Protein AF-A0A8S3XE29-F1 (afdb_monomer_lite)

Sequence (95 aa):
MCIISGKRNTNSYIVTRGCAIVCVSEKLELLEVNGEVNQKNAHEFAINDGAEEEVATEFVAEASDCVTQHKGVDDECLRALPIAKCFRTKNKDLD

InterPro domains:
  IPR006170 Pheromone/general odorant binding protein [PF01395] (18-89)
  IPR006170 Pheromone/general odorant binding protein [SM00708] (5-91)

pLDDT: mean 84.35, std 14.91, range [37.75, 96.69]

Secondary structure (DSSP, 8-state):
--------SHHHHHHHHHHHHHHHHHHTT-B-TTSSB-HHHHHHHHHHTT--HHHHHHHHHHHHHHHHHTTT-S-HHHHHHHHHHHHHHHTTT--

Structure (mmCIF, N/CA/C/O backbone):
data_AF-A0A8S3XE29-F1
#
_entry.id   AF-A0A8S3XE29-F1
#
loop_
_atom_site.group_PDB
_atom_site.id
_atom_site.type_symbol
_atom_site.label_atom_id
_atom_site.label_alt_id
_atom_site.label_comp_id
_atom_site.label_asym_id
_atom_site.label_entity_id
_atom_site.label_seq_id
_atom_site.pdbx_PDB_ins_code
_atom_site.Cartn_x
_atom_site.Cartn_y
_atom_site.Cartn_z
_atom_site.occupancy
_atom_site.B_iso_or_equiv
_atom_site.auth_seq_id
_atom_site.auth_comp_id
_atom_site.auth_asym_id
_atom_site.auth_atom_id
_atom_site.pdbx_PDB_model_num
ATOM 1 N N . MET A 1 1 ? 11.783 17.242 -0.963 1.00 43.91 1 MET A N 1
ATOM 2 C CA . MET A 1 1 ? 10.935 17.864 -2.006 1.00 43.91 1 MET A CA 1
ATOM 3 C C . MET A 1 1 ? 10.992 16.964 -3.226 1.00 43.91 1 MET A C 1
ATOM 5 O O . MET A 1 1 ? 12.053 16.886 -3.829 1.00 43.91 1 MET A O 1
ATOM 9 N N . CYS A 1 2 ? 9.923 16.227 -3.537 1.00 59.94 2 CYS A N 1
ATOM 10 C CA . CYS A 1 2 ? 9.911 15.367 -4.723 1.00 59.94 2 CYS A CA 1
ATOM 11 C C . CYS A 1 2 ? 9.715 16.229 -5.971 1.00 59.94 2 CYS A C 1
ATOM 13 O O . CYS A 1 2 ? 8.735 16.969 -6.064 1.00 59.94 2 CYS A O 1
ATOM 15 N N . ILE A 1 3 ? 10.638 16.145 -6.925 1.00 63.00 3 ILE A N 1
ATOM 16 C CA . ILE A 1 3 ? 10.545 16.863 -8.197 1.00 63.00 3 ILE A CA 1
ATOM 17 C C . ILE A 1 3 ? 10.150 15.853 -9.272 1.00 63.00 3 ILE A C 1
ATOM 19 O O . ILE A 1 3 ? 10.980 15.076 -9.739 1.00 63.00 3 ILE A O 1
ATOM 23 N N . ILE A 1 4 ? 8.879 15.863 -9.679 1.00 64.19 4 ILE A N 1
ATOM 24 C CA . ILE A 1 4 ? 8.407 15.028 -10.786 1.00 64.19 4 ILE A CA 1
ATOM 25 C C . ILE A 1 4 ? 8.846 15.687 -12.102 1.00 64.19 4 ILE A C 1
ATOM 27 O O . ILE A 1 4 ? 8.208 16.613 -12.603 1.00 64.19 4 ILE A O 1
ATOM 31 N N . SER A 1 5 ? 9.973 15.238 -12.656 1.00 56.50 5 SER A N 1
ATOM 32 C CA . SER A 1 5 ? 10.507 15.754 -13.923 1.00 56.50 5 SER A CA 1
ATOM 33 C C . SER A 1 5 ? 9.762 15.132 -15.111 1.00 56.50 5 SER A C 1
ATOM 35 O O . SER A 1 5 ? 10.056 14.017 -15.533 1.00 56.50 5 SER A O 1
ATOM 37 N N . GLY A 1 6 ? 8.761 15.835 -15.649 1.00 54.28 6 GLY A N 1
ATOM 38 C CA . GLY A 1 6 ? 7.897 15.317 -16.717 1.00 54.28 6 GLY A CA 1
ATOM 39 C C . GLY A 1 6 ? 8.476 15.464 -18.134 1.00 54.28 6 GLY A C 1
ATOM 40 O O . GLY A 1 6 ? 8.678 16.580 -18.613 1.00 54.28 6 GLY A O 1
ATOM 41 N N . LYS A 1 7 ? 8.643 14.351 -18.865 1.00 46.41 7 LYS A N 1
ATOM 42 C CA . LYS A 1 7 ? 8.723 14.343 -20.342 1.00 46.41 7 LYS A CA 1
ATOM 43 C C . LYS A 1 7 ? 7.378 13.884 -20.924 1.00 46.41 7 LYS A C 1
ATOM 45 O O . LYS A 1 7 ? 6.806 12.903 -20.478 1.00 46.41 7 LYS A O 1
ATOM 50 N N . ARG A 1 8 ? 6.826 14.589 -21.918 1.00 48.69 8 ARG A N 1
ATOM 51 C CA . ARG A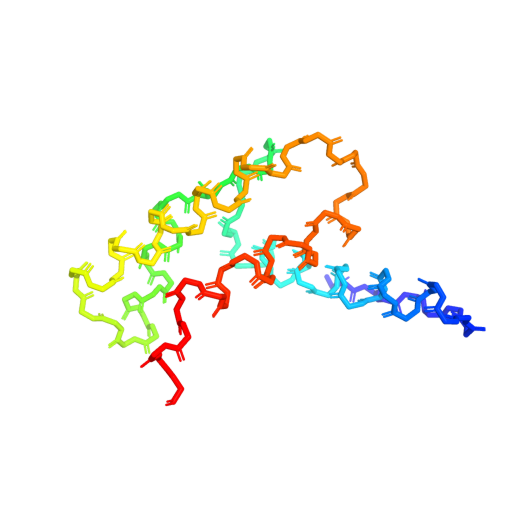 1 8 ? 5.492 14.281 -22.481 1.00 48.69 8 ARG A CA 1
ATOM 52 C C . ARG A 1 8 ? 5.538 13.073 -23.437 1.00 48.69 8 ARG A C 1
ATOM 54 O O . ARG A 1 8 ? 5.913 13.221 -24.594 1.00 48.69 8 ARG A O 1
ATOM 61 N N . ASN A 1 9 ? 5.137 11.899 -22.944 1.00 51.31 9 ASN A N 1
ATOM 62 C CA . ASN A 1 9 ? 4.795 10.671 -23.688 1.00 51.31 9 ASN A CA 1
ATOM 63 C C . ASN A 1 9 ? 3.717 9.918 -22.869 1.00 51.31 9 ASN A C 1
ATOM 65 O O . ASN A 1 9 ? 3.780 9.938 -21.643 1.00 51.31 9 ASN A O 1
ATOM 69 N N . THR A 1 10 ? 2.736 9.258 -23.497 1.00 55.78 10 THR A N 1
ATOM 70 C CA . THR A 1 10 ? 1.713 8.402 -22.848 1.00 55.78 10 THR A CA 1
ATOM 71 C C . THR A 1 10 ? 2.282 7.403 -21.837 1.00 55.78 10 THR A C 1
ATOM 73 O O . THR A 1 10 ? 1.714 7.269 -20.756 1.00 55.78 10 THR A O 1
ATOM 76 N N . ASN A 1 11 ? 3.434 6.781 -22.116 1.00 58.94 11 ASN A N 1
ATOM 77 C CA . ASN A 1 11 ? 4.097 5.891 -21.153 1.00 58.94 11 ASN A CA 1
ATOM 78 C C . ASN A 1 11 ? 4.684 6.675 -19.961 1.00 58.94 11 ASN A C 1
ATOM 80 O O . ASN A 1 11 ? 4.653 6.228 -18.818 1.00 58.94 11 ASN A O 1
ATOM 84 N N . SER A 1 12 ? 5.122 7.915 -20.206 1.00 60.62 12 SER A N 1
ATOM 85 C CA . SER A 1 12 ? 5.591 8.814 -19.151 1.00 60.62 12 SER A CA 1
ATOM 86 C C . SER A 1 12 ? 4.463 9.264 -18.222 1.00 60.62 12 SER A C 1
ATOM 88 O O . SER A 1 12 ? 4.717 9.420 -17.036 1.00 60.62 12 SER A O 1
ATOM 90 N N . TYR A 1 13 ? 3.225 9.456 -18.699 1.00 64.62 13 TYR A N 1
ATOM 91 C CA . TYR A 1 13 ? 2.100 9.869 -17.837 1.00 64.62 13 TYR A CA 1
ATOM 92 C C . TYR A 1 13 ? 1.693 8.799 -16.814 1.00 64.62 13 TYR A C 1
ATOM 94 O O . TYR A 1 13 ? 1.212 9.140 -15.733 1.00 64.62 13 TYR A O 1
ATOM 102 N N . ILE A 1 14 ? 1.863 7.521 -17.159 1.00 68.38 14 ILE A N 1
ATOM 103 C CA . ILE A 1 14 ? 1.625 6.378 -16.268 1.00 68.38 14 ILE A CA 1
ATOM 104 C C . ILE A 1 14 ? 2.692 6.387 -15.165 1.00 68.38 14 ILE A C 1
ATOM 106 O O . ILE A 1 14 ? 2.356 6.530 -13.991 1.00 68.38 14 ILE A O 1
ATOM 110 N N . VAL A 1 15 ? 3.972 6.402 -15.548 1.00 75.38 15 VAL A N 1
ATOM 111 C CA . VAL A 1 15 ? 5.110 6.491 -14.612 1.00 75.38 15 VAL A CA 1
ATOM 112 C C . VAL A 1 15 ? 5.007 7.722 -13.699 1.00 75.38 15 VAL A C 1
ATOM 114 O O . VAL A 1 15 ? 5.184 7.612 -12.493 1.00 75.38 15 VAL A O 1
ATOM 117 N N . THR A 1 16 ? 4.624 8.883 -14.243 1.00 79.69 16 THR A N 1
ATOM 118 C CA . THR A 1 16 ? 4.461 10.148 -13.491 1.00 79.69 16 THR A CA 1
ATOM 119 C C . THR A 1 16 ? 3.465 10.009 -12.334 1.00 79.69 16 THR A C 1
ATOM 121 O O . THR A 1 16 ? 3.718 10.514 -11.244 1.00 79.69 16 THR A O 1
ATOM 124 N N . ARG A 1 17 ? 2.330 9.326 -12.550 1.00 85.19 17 ARG A N 1
ATOM 125 C CA . ARG A 1 17 ? 1.321 9.111 -11.498 1.00 85.19 17 ARG A CA 1
ATOM 126 C C . ARG A 1 17 ? 1.790 8.105 -10.456 1.00 85.19 17 ARG A C 1
ATOM 128 O O . ARG A 1 17 ? 1.577 8.325 -9.272 1.00 85.19 17 ARG A O 1
ATOM 135 N N . GLY A 1 18 ? 2.454 7.043 -10.901 1.00 88.25 18 GLY A N 1
ATOM 136 C CA . GLY A 1 18 ? 3.068 6.062 -10.017 1.00 88.25 18 GLY A CA 1
ATOM 137 C C . GLY A 1 18 ? 4.100 6.682 -9.077 1.00 88.25 18 GLY A C 1
ATOM 138 O O . GLY A 1 18 ? 3.994 6.535 -7.865 1.00 88.25 18 GLY A O 1
ATOM 139 N N . CYS A 1 19 ? 5.026 7.479 -9.616 1.00 90.12 19 CYS A N 1
ATOM 140 C CA . CYS A 1 19 ? 6.027 8.177 -8.806 1.00 90.12 19 CYS A CA 1
ATOM 141 C C . CYS A 1 19 ? 5.414 9.214 -7.857 1.00 90.12 19 CYS A C 1
ATOM 143 O O . CYS A 1 19 ? 5.970 9.480 -6.795 1.00 90.12 19 CYS A O 1
ATOM 145 N N . ALA A 1 20 ? 4.275 9.818 -8.219 1.00 89.94 20 ALA A N 1
ATOM 146 C CA . ALA A 1 20 ? 3.562 10.709 -7.309 1.00 89.94 20 ALA A CA 1
ATOM 147 C C . ALA A 1 20 ? 3.042 9.953 -6.077 1.00 89.94 20 ALA A C 1
ATOM 149 O O . ALA A 1 20 ? 3.170 10.461 -4.967 1.00 89.94 20 ALA A O 1
ATOM 150 N N . ILE A 1 21 ? 2.508 8.741 -6.268 1.00 89.88 21 ILE A N 1
ATOM 151 C CA . ILE A 1 21 ? 2.057 7.873 -5.171 1.00 89.88 21 ILE A CA 1
ATOM 152 C C . ILE A 1 21 ? 3.244 7.513 -4.276 1.00 89.88 21 ILE A C 1
ATOM 154 O O . ILE A 1 21 ? 3.183 7.781 -3.082 1.00 89.88 21 ILE A O 1
ATOM 158 N N . VAL A 1 22 ? 4.339 7.004 -4.858 1.00 89.88 22 VAL A N 1
ATOM 159 C CA . VAL A 1 22 ? 5.562 6.652 -4.109 1.00 89.88 22 VAL A CA 1
ATOM 160 C C . VAL A 1 22 ? 6.059 7.840 -3.287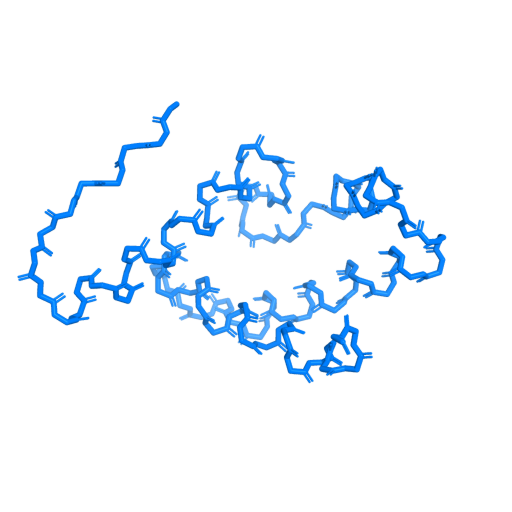 1.00 89.88 22 VAL A C 1
ATOM 162 O O . VAL A 1 22 ? 6.220 7.722 -2.081 1.00 89.88 22 VAL A O 1
ATOM 165 N N . CYS A 1 23 ? 6.188 9.017 -3.902 1.00 90.50 23 CYS A N 1
ATOM 166 C CA . CYS A 1 23 ? 6.627 10.224 -3.205 1.00 90.50 23 CYS A CA 1
ATOM 167 C C . CYS A 1 23 ? 5.748 10.582 -1.995 1.00 90.50 23 CYS A C 1
ATOM 169 O O . CYS A 1 23 ? 6.259 10.966 -0.942 1.00 90.50 23 CYS A O 1
ATOM 171 N N . VAL A 1 24 ? 4.421 10.528 -2.150 1.00 90.06 24 VAL A N 1
ATOM 172 C CA . VAL A 1 24 ? 3.501 10.852 -1.051 1.00 90.06 24 VAL A CA 1
ATOM 173 C C . VAL A 1 24 ? 3.625 9.807 0.057 1.00 90.06 24 VAL A C 1
ATOM 175 O O . VAL A 1 24 ? 3.715 10.186 1.223 1.00 90.06 24 VAL A O 1
ATOM 178 N N . SER A 1 25 ? 3.704 8.525 -0.304 1.00 90.75 25 SER A N 1
ATOM 179 C CA . SER A 1 25 ? 3.892 7.421 0.638 1.00 90.75 25 SER A CA 1
ATOM 180 C C . SER A 1 25 ? 5.210 7.516 1.406 1.00 90.75 25 SER A C 1
ATOM 182 O O . SER A 1 25 ? 5.205 7.313 2.613 1.00 90.75 25 SER A O 1
ATOM 184 N N . GLU A 1 26 ? 6.316 7.881 0.757 1.00 89.88 26 GLU A N 1
ATOM 185 C CA . GLU A 1 26 ? 7.608 8.099 1.422 1.00 89.88 26 GLU A CA 1
ATOM 186 C C . GLU A 1 26 ? 7.575 9.307 2.358 1.00 89.88 26 GLU A C 1
ATOM 188 O O . GLU A 1 26 ? 8.078 9.246 3.475 1.00 89.88 26 GLU A O 1
ATOM 193 N N . LYS A 1 27 ? 6.955 10.413 1.930 1.00 90.31 27 LYS A N 1
ATOM 194 C CA . LYS A 1 27 ? 6.847 11.626 2.753 1.00 90.31 27 LYS A CA 1
ATOM 195 C C . LYS A 1 27 ? 6.048 11.386 4.038 1.00 90.31 27 LYS A C 1
ATOM 197 O O . LYS A 1 27 ? 6.294 12.057 5.036 1.00 90.31 27 LYS A O 1
ATOM 202 N N . LEU A 1 28 ? 5.070 10.491 3.970 1.00 92.25 28 LEU A N 1
ATOM 203 C CA . LEU A 1 28 ? 4.237 10.065 5.092 1.00 92.25 28 LEU A CA 1
ATOM 204 C C . LEU A 1 28 ? 4.792 8.815 5.794 1.00 92.25 28 LEU A C 1
ATOM 206 O O . LEU A 1 28 ? 4.150 8.307 6.705 1.00 92.25 28 LEU A O 1
ATOM 210 N N . GLU A 1 29 ? 5.954 8.315 5.360 1.00 94.06 29 GLU A N 1
ATOM 211 C CA . GLU A 1 29 ? 6.614 7.125 5.905 1.00 94.06 29 GLU A CA 1
ATOM 212 C C . GLU A 1 29 ? 5.686 5.894 5.967 1.00 94.06 29 GLU A C 1
ATOM 214 O O . GLU A 1 29 ? 5.742 5.097 6.900 1.00 94.06 29 GLU A O 1
ATOM 219 N N . LEU A 1 30 ? 4.813 5.739 4.964 1.00 94.06 30 LEU A N 1
ATOM 220 C CA . LEU A 1 30 ? 3.848 4.634 4.862 1.00 94.06 30 LEU A CA 1
ATOM 221 C C . LEU A 1 30 ? 4.478 3.339 4.342 1.00 94.06 30 LEU A C 1
ATOM 223 O O . LEU A 1 30 ? 3.847 2.283 4.385 1.00 94.06 30 LEU A O 1
ATOM 227 N N . LEU A 1 31 ? 5.701 3.421 3.818 1.00 91.00 31 LEU A N 1
ATOM 228 C CA . LEU A 1 31 ? 6.462 2.288 3.311 1.00 91.00 31 LEU A CA 1
ATOM 229 C C . LEU A 1 31 ? 7.760 2.135 4.100 1.00 91.00 31 LEU A C 1
ATOM 231 O O . LEU A 1 31 ? 8.428 3.113 4.428 1.00 91.00 31 LEU A O 1
ATOM 235 N N . GLU A 1 32 ? 8.121 0.888 4.356 1.00 89.94 32 GLU A N 1
ATOM 236 C CA . GLU A 1 32 ? 9.437 0.494 4.834 1.00 89.94 32 GLU A CA 1
ATOM 237 C C . GLU A 1 32 ? 10.477 0.604 3.708 1.00 89.94 32 GLU A C 1
ATOM 239 O O . GLU A 1 32 ? 10.154 0.638 2.518 1.00 89.94 32 GLU A O 1
ATOM 244 N N . VAL A 1 33 ? 11.761 0.562 4.069 1.00 86.25 33 VAL A N 1
ATOM 245 C CA . VAL A 1 33 ? 12.886 0.628 3.109 1.00 86.25 33 VAL A CA 1
ATOM 246 C C . VAL A 1 33 ? 12.859 -0.520 2.085 1.00 86.25 33 VAL A C 1
ATOM 248 O O . VAL A 1 33 ? 13.400 -0.398 0.989 1.00 86.25 33 VAL A O 1
ATOM 251 N N . ASN A 1 34 ? 12.225 -1.646 2.420 1.00 84.19 34 ASN A N 1
ATOM 252 C CA . ASN A 1 34 ? 12.063 -2.796 1.526 1.00 84.19 34 ASN A CA 1
ATOM 253 C C . ASN A 1 34 ? 10.833 -2.682 0.595 1.00 84.19 34 ASN A C 1
ATOM 255 O O . ASN A 1 34 ? 10.574 -3.601 -0.184 1.00 84.19 34 ASN A O 1
ATOM 259 N N . GLY A 1 35 ? 10.076 -1.583 0.673 1.00 84.12 35 GLY A N 1
ATOM 260 C CA . GLY A 1 35 ? 8.858 -1.353 -0.100 1.00 84.12 35 GLY A CA 1
ATOM 261 C C . GLY A 1 35 ? 7.607 -2.054 0.440 1.00 84.12 35 GLY A C 1
ATOM 262 O O . GLY A 1 35 ? 6.590 -2.052 -0.254 1.00 84.12 35 GLY A O 1
ATOM 263 N N . GLU A 1 36 ? 7.663 -2.661 1.630 1.00 90.69 36 GLU A N 1
ATOM 264 C CA . GLU A 1 36 ? 6.490 -3.153 2.364 1.00 90.69 36 GLU A CA 1
ATOM 265 C C . GLU A 1 36 ? 5.769 -2.013 3.088 1.00 90.69 36 GLU A C 1
ATOM 267 O O . GLU A 1 36 ? 6.315 -0.928 3.253 1.00 90.69 36 GLU A O 1
ATOM 272 N N . VAL A 1 37 ? 4.528 -2.244 3.520 1.00 93.88 37 VAL A N 1
ATOM 273 C CA . VAL A 1 37 ? 3.771 -1.245 4.285 1.00 93.88 37 VAL A CA 1
ATOM 274 C C . VAL A 1 37 ? 4.352 -1.124 5.691 1.00 93.88 37 VAL A C 1
ATOM 276 O O . VAL A 1 37 ? 4.441 -2.121 6.410 1.00 93.88 37 VAL A O 1
ATOM 279 N N . ASN A 1 38 ? 4.667 0.100 6.112 1.00 96.25 38 ASN A N 1
ATOM 280 C CA . ASN A 1 38 ? 4.934 0.392 7.515 1.00 96.25 38 ASN A CA 1
ATOM 281 C C . ASN A 1 38 ? 3.599 0.347 8.266 1.00 96.25 38 ASN A C 1
ATOM 283 O O . ASN A 1 38 ? 2.811 1.293 8.221 1.00 96.25 38 ASN A O 1
ATOM 287 N N . GLN A 1 39 ? 3.319 -0.783 8.918 1.00 95.00 39 GLN A N 1
ATOM 288 C CA . GLN A 1 39 ? 2.009 -1.037 9.523 1.00 95.00 39 GLN A CA 1
ATOM 289 C C . GLN A 1 39 ? 1.636 0.009 10.569 1.00 95.00 39 GLN A C 1
ATOM 291 O O . GLN A 1 39 ? 0.486 0.432 10.629 1.00 95.00 39 GLN A O 1
ATOM 296 N N . LYS A 1 40 ? 2.612 0.448 11.369 1.00 96.06 40 LYS A N 1
ATOM 297 C CA . LYS A 1 40 ? 2.382 1.425 12.429 1.00 96.06 40 LYS A CA 1
ATOM 298 C C . LYS A 1 40 ? 1.993 2.780 11.841 1.00 96.06 40 LYS A C 1
ATOM 300 O O . LYS A 1 40 ? 0.949 3.317 12.195 1.00 96.06 40 LYS A O 1
ATOM 305 N N . ASN A 1 41 ? 2.803 3.306 10.926 1.00 96.38 41 ASN A N 1
ATOM 306 C CA . ASN A 1 41 ? 2.572 4.624 10.341 1.00 96.38 41 ASN A CA 1
ATOM 307 C C . ASN A 1 41 ? 1.315 4.636 9.468 1.00 96.38 41 ASN A C 1
ATOM 309 O O . ASN A 1 41 ? 0.570 5.608 9.488 1.00 96.38 41 ASN A O 1
ATOM 313 N N . ALA A 1 42 ? 1.039 3.550 8.741 1.00 95.00 42 ALA A N 1
ATOM 314 C CA . ALA A 1 42 ? -0.182 3.422 7.952 1.00 95.00 42 ALA A CA 1
ATOM 315 C C . ALA A 1 42 ? -1.443 3.349 8.827 1.00 95.00 42 ALA A C 1
ATOM 317 O O . ALA A 1 42 ? -2.452 3.964 8.486 1.00 95.00 42 ALA A O 1
ATOM 318 N N . HIS A 1 43 ? -1.373 2.665 9.972 1.00 96.56 43 HIS A N 1
ATOM 319 C CA . HIS A 1 43 ? -2.464 2.635 10.942 1.00 96.56 43 HIS A CA 1
ATOM 320 C C . HIS A 1 43 ? -2.693 4.016 11.566 1.00 96.56 43 HIS A C 1
ATOM 322 O O . HIS A 1 43 ? -3.805 4.535 11.541 1.00 96.56 43 HIS A O 1
ATOM 328 N N . GLU A 1 44 ? -1.633 4.655 12.072 1.00 96.69 44 GLU A N 1
ATOM 329 C CA . GLU A 1 44 ? -1.705 6.006 12.643 1.00 96.69 44 GLU A CA 1
ATOM 330 C C . GLU A 1 44 ? -2.202 7.032 11.617 1.00 96.69 44 GLU A C 1
ATOM 332 O O . GLU A 1 44 ? -2.980 7.920 11.960 1.00 96.69 44 GLU A O 1
ATOM 337 N N . PHE A 1 45 ? -1.798 6.899 10.353 1.00 94.69 45 PHE A N 1
ATOM 338 C CA . PHE A 1 45 ? -2.298 7.725 9.259 1.00 94.69 45 PHE A CA 1
ATOM 339 C C . PHE A 1 45 ? -3.815 7.581 9.088 1.00 94.69 45 PHE A C 1
ATOM 341 O O . PHE A 1 45 ? -4.505 8.596 9.062 1.00 94.69 45 PHE A O 1
ATOM 348 N N . ALA A 1 46 ? -4.337 6.351 9.037 1.00 93.81 46 ALA A N 1
ATOM 349 C CA . ALA A 1 46 ? -5.772 6.106 8.889 1.00 93.81 46 ALA A CA 1
ATOM 350 C C . ALA A 1 46 ? -6.581 6.637 10.087 1.00 93.81 46 ALA A C 1
ATOM 352 O O . ALA A 1 46 ? -7.591 7.313 9.894 1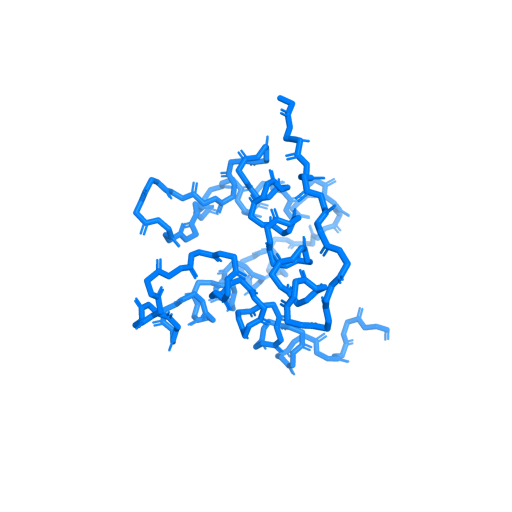.00 93.81 46 ALA A O 1
ATOM 353 N N . ILE A 1 47 ? -6.112 6.408 11.320 1.00 96.69 47 ILE A N 1
ATOM 354 C CA . ILE A 1 47 ? -6.748 6.948 12.534 1.00 96.69 47 ILE A CA 1
ATOM 355 C C . ILE A 1 47 ? -6.775 8.483 12.507 1.00 96.69 47 ILE A C 1
ATOM 357 O O . ILE A 1 47 ? -7.801 9.095 12.800 1.00 96.69 47 ILE A O 1
ATOM 361 N N . ASN A 1 48 ? -5.665 9.121 12.121 1.00 95.75 48 ASN A N 1
ATOM 362 C CA . ASN A 1 48 ? -5.573 10.581 12.043 1.00 95.75 48 ASN A CA 1
ATOM 363 C C . ASN A 1 48 ? -6.459 11.184 10.940 1.00 95.75 48 ASN A C 1
ATOM 365 O O . ASN A 1 48 ? -6.844 12.348 11.050 1.00 95.75 48 ASN A O 1
ATOM 369 N N . ASP A 1 49 ? -6.785 10.407 9.905 1.00 92.06 49 ASP A N 1
ATOM 370 C CA . ASP A 1 49 ? -7.719 10.788 8.837 1.00 92.06 49 ASP A CA 1
ATOM 371 C C . ASP A 1 49 ? -9.194 10.541 9.220 1.00 92.06 49 ASP A C 1
ATOM 373 O O . ASP A 1 49 ? -10.106 10.929 8.493 1.00 92.06 49 ASP A O 1
ATOM 377 N N . GLY A 1 50 ? -9.447 9.962 10.402 1.00 93.19 50 GLY A N 1
ATOM 378 C CA . GLY A 1 50 ? -10.785 9.778 10.968 1.00 93.19 50 GLY A CA 1
ATOM 379 C C . GLY A 1 50 ? -11.350 8.363 10.853 1.00 93.19 50 GLY A C 1
ATOM 380 O O . GLY A 1 50 ? -12.542 8.180 11.096 1.00 93.19 50 GLY A O 1
ATOM 381 N N . ALA A 1 51 ? -10.532 7.368 10.499 1.00 93.31 51 ALA A N 1
ATOM 382 C CA . ALA A 1 51 ? -10.950 5.971 10.535 1.00 93.31 51 ALA A CA 1
ATOM 383 C C . ALA A 1 51 ? -11.142 5.480 11.981 1.00 93.31 51 ALA A C 1
ATOM 385 O O . ALA A 1 51 ? -10.398 5.850 12.891 1.00 93.31 51 ALA A O 1
ATOM 386 N N . GLU A 1 52 ? -12.124 4.602 12.184 1.00 95.56 52 GLU A N 1
ATOM 387 C CA . GLU A 1 52 ? -12.240 3.819 13.416 1.00 95.56 52 GLU A CA 1
ATOM 388 C C . GLU A 1 52 ? -11.141 2.741 13.472 1.00 95.56 52 GLU A C 1
ATOM 390 O O . GLU A 1 52 ? -10.614 2.337 12.438 1.00 95.56 52 GLU A O 1
ATOM 395 N N . GLU A 1 53 ? -10.809 2.241 14.668 1.00 94.75 53 GLU A N 1
ATOM 396 C CA . GLU A 1 53 ? -9.725 1.259 14.885 1.00 94.75 53 GLU A CA 1
ATOM 397 C C . GLU A 1 53 ? -9.840 0.016 13.986 1.00 94.75 53 GLU A C 1
ATOM 399 O O . GLU A 1 53 ? -8.862 -0.438 13.388 1.00 94.75 53 GLU A O 1
ATOM 404 N N . GLU A 1 54 ? -11.055 -0.522 13.856 1.00 94.31 54 GLU A N 1
ATOM 405 C CA . GLU A 1 54 ? -11.324 -1.700 13.028 1.00 94.31 54 GLU A CA 1
ATOM 406 C C . GLU A 1 54 ? -11.087 -1.397 11.541 1.00 94.31 54 GLU A C 1
ATOM 408 O O . GLU A 1 54 ? -10.437 -2.180 10.845 1.00 94.31 54 GLU A O 1
ATOM 413 N N . VAL A 1 55 ? -11.514 -0.216 11.082 1.00 92.94 55 VAL A N 1
ATOM 414 C CA . VAL A 1 55 ? -11.323 0.250 9.701 1.00 92.94 55 VAL A CA 1
ATOM 415 C C . VAL A 1 55 ? -9.845 0.517 9.415 1.00 92.94 55 VAL A C 1
ATOM 417 O O . VAL A 1 55 ? -9.346 0.1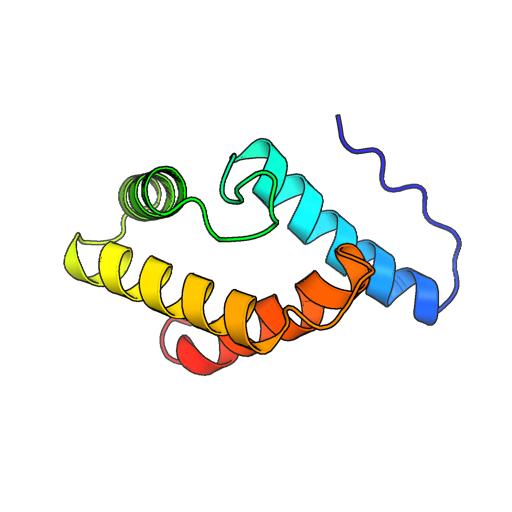26 8.364 1.00 92.94 55 VAL A O 1
ATOM 420 N N . ALA A 1 56 ? -9.113 1.137 10.343 1.00 94.75 56 ALA A N 1
ATOM 421 C CA . ALA A 1 56 ? -7.677 1.375 10.201 1.00 94.75 56 ALA A CA 1
ATOM 422 C C . ALA A 1 56 ? -6.889 0.057 10.126 1.00 94.75 56 ALA A C 1
ATOM 424 O O . ALA A 1 56 ? -5.970 -0.081 9.314 1.00 94.75 56 ALA A O 1
ATOM 425 N N . THR A 1 57 ? -7.277 -0.939 10.923 1.00 95.25 57 THR A N 1
ATOM 426 C CA . THR A 1 57 ? -6.680 -2.279 10.881 1.00 95.25 57 THR A CA 1
ATOM 427 C C . THR A 1 57 ? -6.924 -2.961 9.532 1.00 95.25 57 THR A C 1
ATOM 429 O O . THR A 1 57 ? -5.982 -3.477 8.922 1.00 95.25 57 THR A O 1
ATOM 432 N N . GLU A 1 58 ? -8.166 -2.940 9.041 1.00 93.69 58 GLU A N 1
ATOM 433 C CA . GLU A 1 58 ? -8.528 -3.520 7.743 1.00 93.69 58 GLU A CA 1
ATOM 434 C C . GLU A 1 58 ? -7.818 -2.802 6.586 1.00 93.69 58 GLU A C 1
ATOM 436 O O . GLU A 1 58 ? -7.198 -3.451 5.742 1.00 93.69 58 GLU A O 1
ATOM 441 N N . PHE A 1 59 ? -7.780 -1.468 6.614 1.00 92.69 59 PHE A N 1
ATOM 442 C CA . PHE A 1 59 ? -7.069 -0.632 5.646 1.00 92.69 59 PHE A CA 1
ATOM 443 C C . PHE A 1 59 ? -5.597 -1.051 5.497 1.00 92.69 59 PHE A C 1
ATOM 445 O O . PHE A 1 59 ? -5.104 -1.267 4.385 1.00 92.69 59 PHE A O 1
ATOM 452 N N . VAL A 1 60 ? -4.881 -1.216 6.615 1.00 94.94 60 VAL A N 1
ATOM 453 C CA . VAL A 1 60 ? -3.468 -1.632 6.603 1.00 94.94 60 VAL A CA 1
ATOM 454 C C . VAL A 1 60 ? -3.312 -3.061 6.083 1.00 94.94 60 VAL A C 1
ATOM 456 O O . VAL A 1 60 ? -2.388 -3.338 5.308 1.00 94.94 60 VAL A O 1
ATOM 459 N N . ALA A 1 61 ? -4.211 -3.967 6.472 1.00 95.56 61 ALA A N 1
ATOM 460 C CA . ALA A 1 61 ? -4.186 -5.354 6.017 1.00 95.56 61 ALA A CA 1
ATOM 461 C C . ALA A 1 61 ? -4.357 -5.449 4.492 1.00 95.56 61 ALA A C 1
ATOM 463 O O . ALA A 1 61 ? -3.592 -6.144 3.816 1.00 95.56 61 ALA A O 1
ATOM 464 N N . GLU A 1 62 ? -5.305 -4.701 3.930 1.00 94.50 62 GLU A N 1
ATOM 465 C CA . GLU A 1 62 ? -5.543 -4.683 2.491 1.00 94.50 62 GLU A CA 1
ATOM 466 C C . GLU A 1 62 ? -4.410 -4.025 1.702 1.00 94.50 62 GLU A C 1
ATOM 468 O O . GLU A 1 62 ? -4.017 -4.536 0.647 1.00 94.50 62 GLU A O 1
ATOM 473 N N . ALA A 1 63 ? -3.845 -2.928 2.217 1.00 93.94 63 ALA A N 1
ATOM 474 C CA . ALA A 1 63 ? -2.685 -2.278 1.615 1.00 93.94 63 ALA A CA 1
ATOM 475 C C . ALA A 1 63 ? -1.485 -3.238 1.559 1.00 93.94 63 ALA A C 1
ATOM 477 O O . ALA A 1 63 ? -0.846 -3.377 0.511 1.00 93.94 63 ALA A O 1
ATOM 478 N N . SER A 1 64 ? -1.220 -3.951 2.658 1.00 95.00 64 SER A N 1
ATOM 479 C CA . SER A 1 64 ? -0.135 -4.935 2.760 1.00 95.00 64 SER A CA 1
ATOM 480 C C . SER A 1 64 ? -0.310 -6.103 1.784 1.00 95.00 64 SER A C 1
ATOM 482 O O . SER A 1 64 ? 0.644 -6.511 1.108 1.00 95.00 64 SER A O 1
ATOM 484 N N . ASP A 1 65 ? -1.537 -6.610 1.645 1.00 95.56 65 ASP A N 1
ATOM 485 C CA . ASP A 1 65 ? -1.847 -7.668 0.684 1.00 95.56 65 ASP 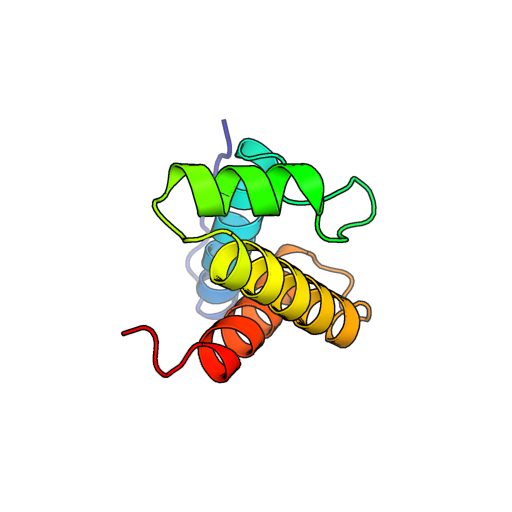A CA 1
ATOM 486 C C . ASP A 1 65 ? -1.604 -7.204 -0.762 1.00 95.56 65 ASP A C 1
ATOM 488 O O . ASP A 1 65 ? -0.909 -7.875 -1.529 1.00 95.56 65 ASP A O 1
ATOM 492 N N . CYS A 1 66 ? -2.074 -6.007 -1.126 1.00 95.12 66 CYS A N 1
ATOM 493 C CA . CYS A 1 66 ? -1.854 -5.452 -2.461 1.00 95.12 66 CYS A CA 1
ATOM 494 C C . CYS A 1 66 ? -0.369 -5.219 -2.779 1.00 95.12 66 CYS A C 1
ATOM 496 O O . CYS A 1 66 ? 0.070 -5.505 -3.895 1.00 95.12 66 CYS A O 1
ATOM 498 N N . VAL A 1 67 ? 0.424 -4.744 -1.814 1.00 92.75 67 VAL A N 1
ATOM 499 C CA . VAL A 1 67 ? 1.883 -4.625 -1.971 1.00 92.75 67 VAL A CA 1
ATOM 500 C C . VAL A 1 67 ? 2.515 -6.000 -2.200 1.00 92.75 67 VAL A C 1
ATOM 502 O O . VAL A 1 67 ? 3.327 -6.164 -3.114 1.00 92.75 67 VAL A O 1
ATOM 505 N N . THR A 1 68 ? 2.103 -7.006 -1.427 1.00 93.31 68 THR A N 1
ATOM 506 C CA . THR A 1 68 ? 2.636 -8.373 -1.506 1.00 93.31 68 THR A CA 1
ATOM 507 C C . THR A 1 68 ? 2.377 -9.025 -2.863 1.00 93.31 68 THR A C 1
ATOM 509 O O . THR A 1 68 ? 3.292 -9.625 -3.432 1.00 93.31 68 THR A O 1
ATOM 512 N N . GLN A 1 69 ? 1.186 -8.843 -3.437 1.00 93.06 69 GLN A N 1
ATOM 513 C CA . GLN A 1 69 ? 0.826 -9.377 -4.758 1.00 93.06 69 GLN A CA 1
ATOM 514 C C . GLN A 1 69 ? 1.665 -8.799 -5.911 1.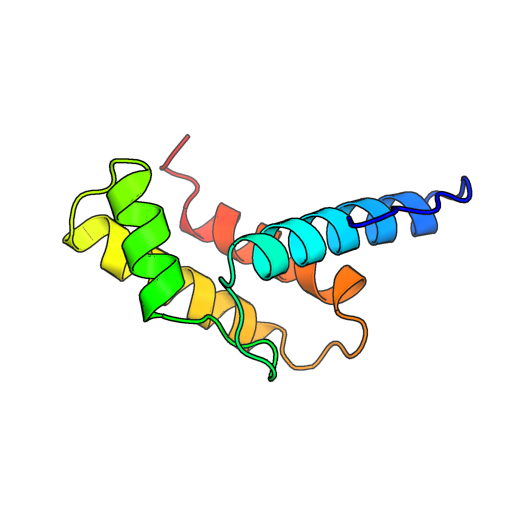00 93.06 69 GLN A C 1
ATOM 516 O O . GLN A 1 69 ? 1.761 -9.410 -6.977 1.00 93.06 69 GLN A O 1
ATOM 521 N N . HIS A 1 70 ? 2.290 -7.634 -5.716 1.00 91.00 70 HIS A N 1
ATOM 522 C CA . HIS A 1 70 ? 3.006 -6.910 -6.767 1.00 91.00 70 HIS A CA 1
ATOM 523 C C . HIS A 1 70 ? 4.517 -6.770 -6.523 1.00 91.00 70 HIS A C 1
ATOM 525 O O . HIS A 1 70 ? 5.180 -6.035 -7.255 1.00 91.00 70 HIS A O 1
ATOM 531 N N . LYS A 1 71 ? 5.094 -7.530 -5.579 1.00 85.12 71 LYS A N 1
ATOM 532 C CA . LYS A 1 71 ? 6.542 -7.535 -5.268 1.00 85.12 71 LYS A CA 1
ATOM 533 C C . LYS A 1 71 ? 7.461 -7.855 -6.459 1.00 85.12 71 LYS A C 1
ATOM 535 O O . LYS A 1 71 ? 8.636 -7.525 -6.412 1.00 85.12 71 LYS A O 1
ATOM 540 N N . GLY A 1 72 ? 6.944 -8.473 -7.523 1.00 81.44 72 GLY A N 1
ATOM 541 C CA . GLY A 1 72 ? 7.723 -8.862 -8.708 1.00 81.44 72 GLY A CA 1
ATOM 542 C C . GLY A 1 72 ? 7.999 -7.753 -9.733 1.00 81.44 72 GLY A C 1
ATOM 543 O O . GLY A 1 72 ? 8.513 -8.058 -10.804 1.00 81.44 72 GLY A O 1
ATOM 544 N N . VAL A 1 73 ? 7.616 -6.499 -9.464 1.00 82.38 73 VAL A N 1
ATOM 545 C CA . VAL A 1 73 ? 7.880 -5.357 -10.357 1.00 82.38 73 VAL A CA 1
ATOM 546 C C . VAL A 1 73 ? 9.007 -4.505 -9.772 1.00 82.38 73 VAL A C 1
ATOM 548 O O . VAL A 1 73 ? 8.831 -3.903 -8.712 1.00 82.38 73 VAL A O 1
ATOM 551 N N . ASP A 1 74 ? 10.144 -4.448 -10.470 1.00 81.38 74 ASP A N 1
ATOM 552 C CA . ASP A 1 74 ? 11.361 -3.777 -9.985 1.00 81.38 74 ASP A CA 1
ATOM 553 C C . ASP A 1 74 ? 11.218 -2.249 -9.907 1.00 81.38 74 ASP A C 1
ATOM 555 O O . ASP A 1 74 ? 11.651 -1.634 -8.935 1.00 81.38 74 ASP A O 1
ATOM 559 N N . ASP A 1 75 ? 10.587 -1.625 -10.908 1.00 86.94 75 ASP A N 1
ATOM 560 C CA . ASP A 1 75 ? 10.365 -0.176 -10.930 1.00 86.94 75 ASP A CA 1
ATOM 561 C C . ASP A 1 75 ? 9.217 0.202 -9.983 1.00 86.94 75 ASP A C 1
ATOM 563 O O . ASP A 1 75 ? 8.055 -0.149 -10.203 1.00 86.94 75 ASP A O 1
ATOM 567 N N . GLU A 1 76 ? 9.549 0.924 -8.916 1.00 86.31 76 GLU A N 1
ATOM 568 C CA . GLU A 1 76 ? 8.621 1.314 -7.853 1.00 86.31 76 GLU A CA 1
ATOM 569 C C . GLU A 1 76 ? 7.457 2.183 -8.347 1.00 86.31 76 GLU A C 1
ATOM 571 O O . GLU A 1 76 ? 6.317 2.004 -7.910 1.00 86.31 76 GLU A O 1
ATOM 576 N N . CYS A 1 77 ? 7.703 3.072 -9.312 1.00 88.88 77 CYS A N 1
ATOM 577 C CA . CYS A 1 77 ? 6.670 3.930 -9.876 1.00 88.88 77 CYS A CA 1
ATOM 578 C C . CYS A 1 77 ? 5.690 3.110 -10.721 1.00 88.88 77 CYS A C 1
ATOM 580 O O . CYS A 1 77 ? 4.473 3.270 -10.614 1.00 88.88 77 CYS A O 1
ATOM 582 N N . LEU A 1 78 ? 6.197 2.199 -11.550 1.00 89.56 78 LEU A N 1
ATOM 583 C CA . LEU A 1 78 ? 5.368 1.280 -12.323 1.00 89.56 78 LEU A CA 1
ATOM 584 C C . LEU A 1 78 ? 4.622 0.297 -11.418 1.00 89.56 78 LEU A C 1
ATOM 586 O O . LEU A 1 78 ? 3.481 -0.046 -11.732 1.00 89.56 78 LEU A O 1
ATOM 590 N N . ARG A 1 79 ? 5.220 -0.110 -10.292 1.00 90.25 79 ARG A N 1
ATOM 591 C CA . ARG A 1 79 ? 4.611 -0.992 -9.287 1.00 90.25 79 ARG A CA 1
ATOM 592 C C . ARG A 1 79 ? 3.503 -0.306 -8.484 1.00 90.25 79 ARG A C 1
ATOM 594 O O . ARG A 1 79 ? 2.511 -0.950 -8.148 1.00 90.25 79 ARG A O 1
ATOM 601 N N . ALA A 1 80 ? 3.616 0.991 -8.208 1.00 91.38 80 ALA A N 1
ATOM 602 C CA . ALA A 1 80 ? 2.641 1.717 -7.391 1.00 91.38 80 ALA A CA 1
ATOM 603 C C . ALA A 1 80 ? 1.228 1.748 -8.003 1.00 91.38 80 ALA A C 1
ATOM 605 O O . ALA A 1 80 ? 0.232 1.712 -7.283 1.00 91.38 80 ALA A O 1
ATOM 606 N N . LEU A 1 81 ? 1.109 1.771 -9.333 1.00 90.75 81 LEU A N 1
ATOM 607 C CA . LEU A 1 81 ? -0.191 1.811 -10.012 1.00 90.75 81 LEU A CA 1
ATOM 608 C C . LEU A 1 81 ? -1.038 0.536 -9.870 1.00 90.75 81 LEU A C 1
ATOM 610 O O . LEU A 1 81 ? -2.219 0.663 -9.535 1.00 90.75 81 LEU A O 1
ATOM 614 N N . PRO A 1 82 ? -0.520 -0.679 -10.144 1.00 91.75 82 PRO A N 1
ATOM 615 C CA . PRO A 1 82 ? -1.281 -1.899 -9.906 1.00 91.75 82 PRO A CA 1
ATOM 616 C C . PRO A 1 82 ? -1.600 -2.094 -8.418 1.00 91.75 82 PRO A C 1
ATOM 618 O O . PRO A 1 82 ? -2.722 -2.494 -8.121 1.00 91.75 82 PRO A O 1
ATOM 621 N N . ILE A 1 83 ? -0.707 -1.702 -7.497 1.00 92.69 83 ILE A N 1
ATOM 622 C CA . ILE A 1 83 ? -0.990 -1.696 -6.048 1.00 92.69 83 ILE A CA 1
ATOM 623 C C . ILE A 1 83 ? -2.175 -0.778 -5.727 1.00 92.69 83 ILE A C 1
ATOM 625 O O . ILE A 1 83 ? -3.155 -1.225 -5.136 1.00 92.69 83 ILE A O 1
ATOM 629 N N . ALA A 1 84 ? -2.142 0.480 -6.176 1.00 91.88 84 ALA A N 1
ATOM 630 C CA . ALA A 1 84 ? -3.230 1.431 -5.944 1.00 91.88 84 ALA A CA 1
ATOM 631 C C . ALA A 1 84 ? -4.557 0.957 -6.563 1.00 91.88 84 ALA A C 1
ATOM 633 O O . ALA A 1 84 ? -5.632 1.143 -5.993 1.00 91.88 84 ALA A O 1
ATOM 634 N N . LYS A 1 85 ? -4.497 0.297 -7.727 1.00 91.62 85 LYS A N 1
ATOM 635 C CA . LYS A 1 85 ? -5.674 -0.306 -8.364 1.00 91.62 85 LYS A CA 1
ATOM 636 C C . LYS A 1 85 ? -6.218 -1.490 -7.561 1.00 91.62 85 LYS A C 1
ATOM 638 O O . LYS A 1 85 ? -7.441 -1.609 -7.456 1.00 91.62 85 LYS A O 1
ATOM 643 N N . CYS A 1 86 ? -5.345 -2.354 -7.042 1.00 94.06 86 CYS A N 1
ATOM 644 C CA . CYS A 1 86 ? -5.714 -3.457 -6.156 1.00 94.06 86 CYS A CA 1
ATOM 645 C C . CYS A 1 86 ? -6.448 -2.910 -4.929 1.00 94.06 86 CYS A C 1
ATOM 647 O O . CYS A 1 86 ? -7.594 -3.288 -4.690 1.00 94.06 86 CYS A O 1
ATOM 649 N N . PHE A 1 87 ? -5.849 -1.924 -4.262 1.00 92.38 87 PHE A N 1
ATOM 650 C CA . PHE A 1 87 ? -6.385 -1.328 -3.045 1.00 92.38 87 PHE A CA 1
ATOM 651 C C . PHE A 1 87 ? -7.772 -0.712 -3.260 1.00 92.38 87 PHE A C 1
ATOM 653 O O . PHE A 1 87 ? -8.729 -1.063 -2.576 1.00 92.38 87 PHE A O 1
ATOM 660 N N . ARG A 1 88 ? -7.929 0.109 -4.308 1.00 90.38 88 ARG A N 1
ATOM 661 C CA . ARG A 1 88 ? -9.231 0.692 -4.675 1.00 90.38 88 ARG A CA 1
ATOM 662 C C . ARG A 1 88 ? -10.287 -0.363 -5.010 1.00 90.38 88 ARG A C 1
ATOM 664 O O . ARG A 1 88 ? -11.469 -0.118 -4.841 1.00 90.38 88 ARG A O 1
ATOM 671 N N . THR A 1 89 ? -9.893 -1.506 -5.571 1.00 91.44 89 THR A N 1
ATOM 672 C CA . THR A 1 89 ? -10.858 -2.549 -5.961 1.00 91.44 89 THR A CA 1
ATOM 673 C C . THR A 1 89 ? -11.421 -3.281 -4.752 1.00 91.44 89 THR A C 1
ATOM 675 O O . THR A 1 89 ? -12.580 -3.678 -4.801 1.00 91.44 89 THR A O 1
ATOM 678 N N . LYS A 1 90 ? -10.617 -3.451 -3.701 1.00 85.69 90 LYS A N 1
ATOM 679 C CA . LYS A 1 90 ? -11.059 -4.037 -2.434 1.00 85.69 90 LYS A CA 1
ATOM 680 C C . LYS A 1 90 ? -11.928 -3.067 -1.631 1.00 85.69 90 LYS A C 1
ATOM 682 O O . LYS A 1 90 ? -12.993 -3.445 -1.176 1.00 85.69 90 LYS A O 1
ATOM 687 N N . ASN A 1 91 ? -11.559 -1.788 -1.646 1.00 75.75 91 ASN A N 1
ATOM 688 C CA . ASN A 1 91 ? -12.267 -0.697 -0.970 1.00 75.75 91 ASN A CA 1
ATOM 689 C C . ASN A 1 91 ? -13.323 -0.006 -1.843 1.00 75.75 91 ASN A C 1
ATOM 691 O O . ASN A 1 91 ? -13.614 1.172 -1.660 1.00 75.75 91 ASN A O 1
ATOM 695 N N . LYS A 1 92 ? -13.869 -0.694 -2.850 1.00 62.81 92 LYS A N 1
ATOM 696 C CA . LYS A 1 92 ? -14.760 -0.070 -3.846 1.00 62.81 92 LYS A CA 1
ATOM 697 C C . LYS A 1 92 ? -16.078 0.454 -3.268 1.00 62.81 92 LYS A C 1
ATOM 699 O O . LYS A 1 92 ? -16.771 1.187 -3.965 1.00 62.81 92 LYS A O 1
ATOM 704 N N . ASP A 1 93 ? -16.390 0.061 -2.038 1.00 52.94 93 ASP A N 1
ATOM 705 C CA . ASP A 1 93 ? -17.590 0.441 -1.300 1.00 52.94 93 ASP A CA 1
ATOM 706 C C . ASP A 1 93 ? -17.347 1.625 -0.333 1.00 52.94 93 ASP A C 1
ATOM 708 O O . ASP A 1 93 ? -18.262 2.011 0.388 1.00 52.94 93 ASP A O 1
ATOM 712 N N . LEU A 1 94 ? -16.136 2.212 -0.317 1.00 51.00 94 LEU A N 1
ATOM 713 C CA . LEU A 1 94 ? -15.773 3.397 0.486 1.00 51.00 94 LEU A CA 1
ATOM 714 C C . LEU A 1 94 ? -15.876 4.739 -0.284 1.00 51.00 94 LEU A C 1
ATOM 716 O O . LEU A 1 94 ? -15.348 5.744 0.189 1.00 51.00 94 LEU A O 1
ATOM 720 N N . ASP A 1 95 ? -16.544 4.762 -1.447 1.00 37.75 95 ASP A N 1
ATOM 721 C CA . ASP A 1 95 ? -16.861 5.974 -2.238 1.00 37.75 95 ASP A CA 1
ATOM 722 C C . ASP A 1 95 ? -18.319 6.442 -2.031 1.00 37.75 95 ASP A C 1
ATOM 724 O O . ASP A 1 95 ? -19.244 5.601 -2.151 1.00 37.75 95 ASP A O 1
#

Organism: Parnassius apollo (NCBI:txid110799)

Foldseek 3Di:
DDDQDDDDDPVRVQLSQLVVQVVVCVVQVQADPLRAGPLVSQLVVCVVVPDDNVRSNVLNVQLRVLSVVQSPDPRRSNSSVSSVVSSCVVVVVVD

Radius of gyration: 13.75 Å; chains: 1; bounding box: 30×27×39 Å